Protein AF-A0A519UVC7-F1 (afdb_monomer)

Foldseek 3Di:
DPPCVVVVVVVVVVVVVPPPPFDWAWQDKWWDDDPPKTKIWTWTWTPPDDAIWIKIKIKILDDFPFFPWKWKFDDPDIGTKDWDWDDDDDDDPDPSMDITMITTDCPVVVVPDDAQWIWIWTQGPPRDIDITIGGVVSVVVVNVD

Solvent-accessible surface area (backbone atoms only — not comparable to full-atom values): 8575 Å² total; per-residue (Å²): 135,76,84,55,55,67,58,53,53,50,55,58,56,59,62,72,70,70,72,77,65,72,49,72,43,81,62,47,75,43,73,51,76,59,99,89,47,44,40,34,40,35,36,28,44,30,43,78,66,97,57,79,44,37,33,41,38,41,35,24,58,57,90,63,90,39,79,77,45,43,34,41,35,40,87,98,45,77,41,81,44,55,69,44,82,46,94,68,91,80,87,66,95,55,81,66,55,43,69,43,36,30,38,43,59,54,63,74,51,62,77,68,62,84,62,46,66,32,36,37,34,40,33,31,54,94,80,43,72,49,78,45,70,39,52,56,48,54,55,54,55,61,74,75,111

Sequence (145 aa):
MKKYIPYLLFCLSVFSIAFIRNERINIDYHYQRSASDYNAYTVFLTNQGKTPSYEFELVSNKPLDKINSITIKQQDKTYKIAYELVKLPFLSDDKTLKSITAKVNLDKFFATAKTCDGIVIFNVADGNKIELPILPCKIREASKN

Structure (mmCIF, N/CA/C/O backbone):
data_AF-A0A519UVC7-F1
#
_entry.id   AF-A0A519UVC7-F1
#
loop_
_atom_site.group_PDB
_atom_site.id
_atom_site.type_symbol
_atom_site.label_atom_id
_atom_site.label_alt_id
_atom_site.label_comp_id
_atom_site.label_asym_id
_atom_site.label_entity_id
_atom_site.label_seq_id
_atom_site.pdbx_PDB_ins_code
_atom_site.Cartn_x
_atom_site.Cartn_y
_atom_site.Cartn_z
_atom_site.occupancy
_atom_site.B_iso_or_equiv
_atom_site.auth_seq_id
_atom_site.auth_comp_id
_atom_site.auth_asym_id
_atom_site.auth_atom_id
_atom_site.pdbx_PDB_model_num
ATOM 1 N N . MET A 1 1 ? 24.099 53.758 13.606 1.00 51.50 1 MET A N 1
ATOM 2 C CA . MET A 1 1 ? 23.820 52.312 13.782 1.00 51.50 1 MET A CA 1
ATOM 3 C C . MET A 1 1 ? 22.327 51.950 13.938 1.00 51.50 1 MET A C 1
ATOM 5 O O . MET A 1 1 ? 22.034 50.801 14.213 1.00 51.50 1 MET A O 1
ATOM 9 N N . LYS A 1 2 ? 21.355 52.860 13.718 1.00 53.72 2 LYS A N 1
ATOM 10 C CA . LYS A 1 2 ? 19.908 52.558 13.873 1.00 53.72 2 LYS A CA 1
ATOM 11 C C . LYS A 1 2 ? 19.173 52.167 12.574 1.00 53.72 2 LYS A C 1
ATOM 13 O O . LYS A 1 2 ? 18.022 51.766 12.630 1.00 53.72 2 LYS A O 1
ATOM 18 N N . LYS A 1 3 ? 19.824 52.276 11.405 1.00 57.12 3 LYS A N 1
ATOM 19 C CA . LYS A 1 3 ? 19.187 52.090 10.082 1.00 57.12 3 LYS A CA 1
ATOM 20 C C . LYS A 1 3 ? 19.041 50.626 9.634 1.00 57.12 3 LYS A C 1
ATOM 22 O O . LYS A 1 3 ? 18.268 50.363 8.725 1.00 57.12 3 LYS A O 1
ATOM 27 N N . TYR A 1 4 ? 19.741 49.687 10.275 1.00 59.38 4 TYR A N 1
ATOM 28 C CA . TYR A 1 4 ? 19.756 48.268 9.878 1.00 59.38 4 TYR A CA 1
ATOM 29 C C . TYR A 1 4 ? 18.910 47.356 10.781 1.00 59.38 4 TYR A C 1
ATOM 31 O O . TYR A 1 4 ? 18.645 46.214 10.427 1.00 59.38 4 TYR A O 1
ATOM 39 N N . ILE A 1 5 ? 18.436 47.875 11.917 1.00 62.25 5 ILE A N 1
ATOM 40 C CA . ILE A 1 5 ? 17.564 47.164 12.862 1.00 62.25 5 ILE A CA 1
ATOM 41 C C . ILE A 1 5 ? 16.249 46.679 12.212 1.00 62.25 5 ILE A C 1
ATOM 43 O O . ILE A 1 5 ? 15.899 45.520 12.436 1.00 62.25 5 ILE A O 1
ATOM 47 N N . PRO A 1 6 ? 15.536 47.468 11.372 1.00 62.34 6 PRO A N 1
ATOM 48 C CA . PRO A 1 6 ? 14.300 46.972 10.758 1.00 62.34 6 PRO A CA 1
ATOM 49 C C . PRO A 1 6 ? 14.551 45.866 9.720 1.00 62.34 6 PRO A C 1
ATOM 51 O O . PRO A 1 6 ? 13.734 44.960 9.589 1.00 62.34 6 PRO A O 1
ATOM 54 N N . TYR A 1 7 ? 15.700 45.880 9.035 1.00 64.25 7 TYR A N 1
ATOM 55 C CA . TYR A 1 7 ? 16.075 44.837 8.073 1.00 64.25 7 TYR A CA 1
ATOM 56 C C . TYR A 1 7 ? 16.448 43.518 8.761 1.00 64.25 7 TYR A C 1
ATOM 58 O O . TYR A 1 7 ? 16.100 42.447 8.271 1.00 64.25 7 TYR A O 1
ATOM 66 N N . LEU A 1 8 ? 17.098 43.586 9.928 1.00 59.00 8 LEU A N 1
ATOM 67 C CA . LEU A 1 8 ? 17.449 42.400 10.712 1.00 59.00 8 LEU A CA 1
ATOM 68 C C . LEU A 1 8 ? 16.198 41.692 11.267 1.00 59.00 8 LEU A C 1
ATOM 70 O O . LEU A 1 8 ? 16.117 40.466 11.243 1.00 59.00 8 LEU A O 1
ATOM 74 N N . LEU A 1 9 ? 15.204 42.470 11.712 1.00 59.22 9 LEU A N 1
ATOM 75 C CA . LEU A 1 9 ? 13.914 41.955 12.186 1.00 59.22 9 LEU A CA 1
ATOM 76 C C . LEU A 1 9 ? 13.071 41.345 11.056 1.00 59.22 9 LEU A C 1
ATOM 78 O O . LEU A 1 9 ? 12.396 40.345 11.285 1.00 59.22 9 LEU A O 1
ATOM 82 N N . PHE A 1 10 ? 13.147 41.894 9.838 1.00 60.28 10 PHE A N 1
ATOM 83 C CA . PHE A 1 10 ? 12.497 41.310 8.661 1.00 60.28 10 PHE A CA 1
ATOM 84 C C . PHE A 1 10 ? 13.140 39.976 8.248 1.00 60.28 10 PHE A C 1
ATOM 86 O O . PHE A 1 10 ? 12.434 39.018 7.956 1.00 60.28 10 PHE A O 1
ATOM 93 N N . CYS A 1 11 ? 14.470 39.849 8.300 1.00 59.19 11 CYS A N 1
ATOM 94 C CA . CYS A 1 11 ? 15.122 38.560 8.036 1.00 59.19 11 CYS A CA 1
ATOM 95 C C . CYS A 1 11 ? 14.746 37.490 9.078 1.00 59.19 11 CYS A C 1
ATOM 97 O O . CYS A 1 11 ? 14.501 36.344 8.712 1.00 59.19 11 CYS A O 1
ATOM 99 N N . LEU A 1 12 ? 14.642 37.856 10.360 1.00 56.50 12 LEU A N 1
ATOM 100 C CA . LEU A 1 12 ? 14.232 36.935 11.428 1.00 56.50 12 LEU A CA 1
ATOM 101 C C . LEU A 1 12 ? 12.767 36.480 11.310 1.00 56.50 12 LEU A C 1
ATOM 103 O O . LEU A 1 12 ? 12.467 35.337 11.647 1.00 56.50 12 LEU A O 1
ATOM 107 N N . SER A 1 13 ? 11.857 37.320 10.806 1.00 56.38 13 SER A N 1
ATOM 108 C CA . SER A 1 13 ? 10.455 36.926 10.611 1.00 56.38 13 SER A CA 1
ATOM 109 C C . SER A 1 13 ? 10.242 36.027 9.389 1.00 56.38 13 SER A C 1
ATOM 111 O O . SER A 1 13 ? 9.382 35.149 9.431 1.00 56.38 13 SER A O 1
ATOM 113 N N . VAL A 1 14 ? 11.050 36.178 8.333 1.00 54.62 14 VAL A N 1
ATOM 114 C CA . VAL A 1 14 ? 10.975 35.331 7.127 1.00 54.62 14 VAL A CA 1
ATOM 115 C C . VAL A 1 14 ? 11.494 33.908 7.398 1.00 54.62 14 VAL A C 1
ATOM 117 O O . VAL A 1 14 ? 10.961 32.950 6.840 1.00 54.62 14 VAL A O 1
ATOM 120 N N . PHE A 1 15 ? 12.460 33.731 8.309 1.00 51.34 15 PHE A N 1
ATOM 121 C CA . PHE A 1 15 ? 12.970 32.401 8.684 1.00 51.34 15 PHE A CA 1
ATOM 122 C C . PHE A 1 15 ? 11.969 31.552 9.489 1.00 51.34 15 PHE A C 1
ATOM 124 O O . PHE A 1 15 ? 11.987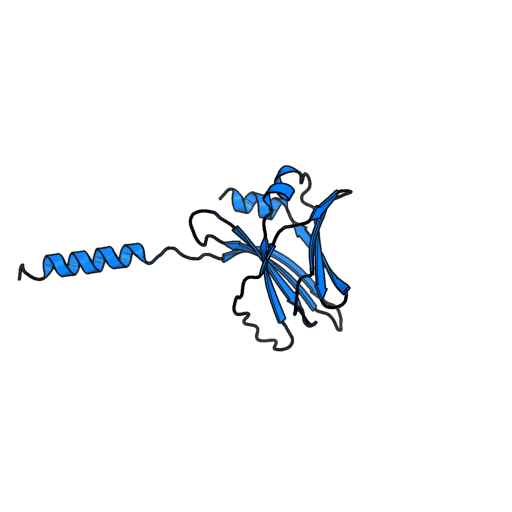 30.325 9.388 1.00 51.34 15 PHE A O 1
ATOM 131 N N . SER A 1 16 ? 11.058 32.176 10.239 1.00 50.75 16 SER A N 1
ATOM 132 C CA . SER A 1 16 ? 10.079 31.467 11.080 1.00 50.75 16 SER A CA 1
ATOM 133 C C . SER A 1 16 ? 8.934 30.816 10.292 1.00 50.75 16 SER A C 1
ATOM 135 O O . SER A 1 16 ? 8.249 29.944 10.816 1.00 50.75 16 SER A O 1
ATOM 137 N N . ILE A 1 17 ? 8.717 31.218 9.034 1.00 50.75 17 ILE A N 1
ATOM 138 C CA . ILE A 1 17 ? 7.607 30.733 8.190 1.00 50.75 17 ILE A CA 1
ATOM 139 C C . ILE A 1 17 ? 8.022 29.489 7.372 1.00 50.75 17 ILE A C 1
ATOM 141 O O . ILE A 1 17 ? 7.179 28.801 6.802 1.00 50.75 17 ILE A O 1
ATOM 145 N N . ALA A 1 18 ? 9.313 29.142 7.341 1.00 48.16 18 ALA A N 1
ATOM 146 C CA . ALA A 1 18 ? 9.854 28.131 6.429 1.00 48.16 18 ALA A CA 1
ATOM 147 C C . ALA A 1 18 ? 9.865 26.680 6.960 1.00 48.16 18 ALA A C 1
ATOM 149 O O . ALA A 1 18 ? 10.297 25.782 6.242 1.00 48.16 18 ALA A O 1
ATOM 150 N N . PHE A 1 19 ? 9.377 26.412 8.176 1.00 49.47 19 PHE A N 1
ATOM 151 C CA . PHE A 1 19 ? 9.387 25.063 8.763 1.00 49.47 19 PHE A CA 1
ATOM 152 C C . PHE A 1 19 ? 7.979 24.484 8.947 1.00 49.47 19 PHE A C 1
ATOM 154 O O . PHE A 1 19 ? 7.621 24.016 10.024 1.00 49.47 19 PHE A O 1
ATOM 161 N N . ILE A 1 20 ? 7.179 24.436 7.878 1.00 53.03 20 ILE A N 1
ATOM 162 C CA . ILE A 1 20 ? 6.180 23.362 7.784 1.00 53.03 20 ILE A CA 1
ATOM 163 C C . ILE A 1 20 ? 6.978 22.102 7.454 1.00 53.03 20 ILE A C 1
ATOM 165 O O . ILE A 1 20 ? 7.366 21.859 6.312 1.00 53.03 20 ILE A O 1
ATOM 169 N N . ARG A 1 21 ? 7.327 21.353 8.497 1.00 55.31 21 ARG A N 1
ATOM 170 C CA . ARG A 1 21 ? 8.054 20.093 8.387 1.00 55.31 21 ARG A CA 1
ATOM 171 C C . ARG A 1 21 ? 7.123 19.106 7.678 1.00 55.31 21 ARG A C 1
ATOM 173 O O . ARG A 1 21 ? 6.148 18.649 8.263 1.00 55.31 21 ARG A O 1
ATOM 180 N N . ASN A 1 22 ? 7.388 18.831 6.399 1.00 62.16 22 ASN A N 1
ATOM 181 C CA . ASN A 1 22 ? 6.708 17.777 5.642 1.00 62.16 22 ASN A CA 1
ATOM 182 C C . ASN A 1 22 ? 7.149 16.421 6.206 1.00 62.16 22 ASN A C 1
ATOM 184 O O . ASN A 1 22 ? 8.017 15.749 5.651 1.00 62.16 22 ASN A O 1
A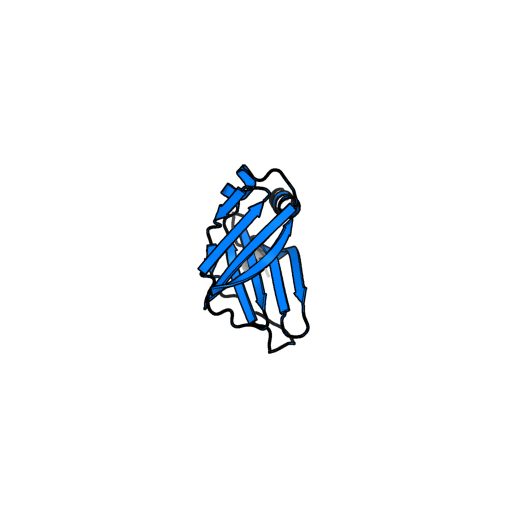TOM 188 N N . GLU 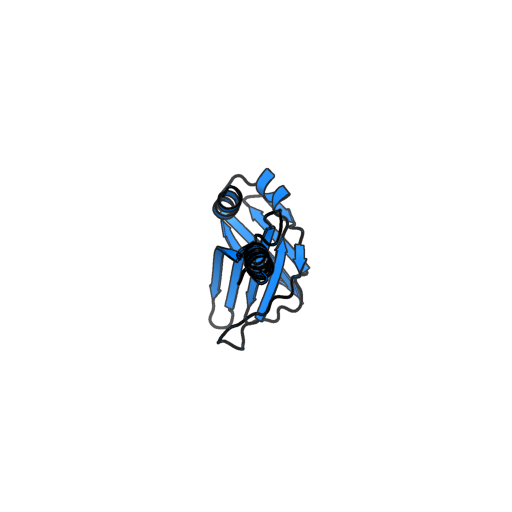A 1 23 ? 6.606 16.061 7.364 1.00 76.19 23 GLU A N 1
ATOM 189 C CA . GLU A 1 23 ? 6.902 14.800 8.025 1.00 76.19 23 GLU A CA 1
ATOM 190 C C . GLU A 1 23 ? 6.088 13.681 7.372 1.00 76.19 23 GLU A C 1
ATOM 192 O O . GLU A 1 23 ? 4.877 13.798 7.154 1.00 76.19 23 GLU A O 1
ATOM 197 N N . ARG A 1 24 ? 6.801 12.610 7.020 1.00 87.12 24 ARG A N 1
ATOM 198 C CA . ARG A 1 24 ? 6.273 11.356 6.488 1.00 87.12 24 ARG A CA 1
ATOM 199 C C . ARG A 1 24 ? 6.608 10.275 7.510 1.00 87.12 24 ARG A C 1
ATOM 201 O O . ARG A 1 24 ? 7.741 9.806 7.575 1.00 87.12 24 ARG A O 1
ATOM 208 N N . ILE A 1 25 ? 5.643 9.953 8.361 1.00 90.12 25 ILE 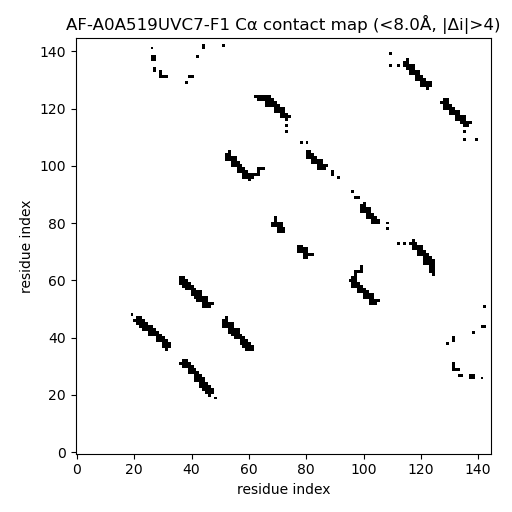A N 1
ATOM 209 C CA . ILE A 1 25 ? 5.817 9.059 9.510 1.00 90.12 25 ILE A CA 1
ATOM 210 C C . ILE A 1 25 ? 5.420 7.650 9.083 1.00 90.12 25 ILE A C 1
ATOM 212 O O . ILE A 1 25 ? 4.296 7.452 8.634 1.00 90.12 25 ILE A O 1
ATOM 216 N N . ASN A 1 26 ? 6.317 6.672 9.215 1.00 93.19 26 ASN A N 1
ATOM 217 C CA . ASN A 1 26 ? 5.990 5.265 8.970 1.00 93.19 26 ASN A CA 1
ATOM 218 C C . ASN A 1 26 ? 5.091 4.742 10.101 1.00 93.19 26 ASN A C 1
ATOM 220 O O . ASN A 1 26 ? 5.473 4.810 11.269 1.00 93.19 26 ASN A O 1
ATOM 224 N N . ILE A 1 27 ? 3.904 4.249 9.751 1.00 93.81 27 ILE A N 1
ATOM 225 C CA . ILE A 1 27 ? 2.919 3.734 10.708 1.00 93.81 27 ILE A CA 1
ATOM 226 C C . ILE A 1 27 ? 2.892 2.205 10.726 1.00 93.81 27 ILE A C 1
ATOM 228 O O . ILE A 1 27 ? 2.716 1.590 11.779 1.00 93.81 27 ILE A O 1
ATOM 232 N N . ASP A 1 28 ? 3.000 1.597 9.549 1.00 94.88 28 ASP A N 1
ATOM 233 C CA . ASP A 1 28 ? 2.860 0.161 9.369 1.00 94.88 28 ASP A CA 1
ATOM 234 C C . ASP A 1 28 ? 3.701 -0.301 8.181 1.00 94.88 28 ASP A C 1
ATOM 236 O O . ASP A 1 28 ? 3.780 0.384 7.159 1.00 94.88 28 ASP A O 1
ATOM 240 N N . TYR A 1 29 ? 4.324 -1.465 8.320 1.00 95.94 29 TYR A N 1
ATOM 241 C CA . TYR A 1 29 ? 5.220 -2.025 7.317 1.00 95.94 29 TYR A CA 1
ATOM 242 C C . TYR A 1 29 ? 5.124 -3.542 7.322 1.00 95.94 29 TYR A C 1
ATOM 244 O O . TYR A 1 29 ? 5.332 -4.187 8.353 1.00 95.94 29 TYR A O 1
ATOM 252 N N . HIS A 1 30 ? 4.893 -4.107 6.144 1.00 97.69 30 HIS A N 1
ATOM 253 C CA . HIS A 1 30 ? 4.897 -5.546 5.944 1.00 97.69 30 HIS A CA 1
ATOM 254 C C . HIS A 1 30 ? 5.567 -5.899 4.624 1.00 97.69 30 HIS A C 1
ATOM 256 O O . HIS A 1 30 ? 5.478 -5.170 3.636 1.00 97.69 30 HIS A O 1
ATOM 262 N N . TYR A 1 31 ? 6.228 -7.052 4.608 1.00 96.62 31 TYR A N 1
ATOM 263 C CA . TYR A 1 31 ? 6.881 -7.579 3.422 1.00 96.62 31 TYR A CA 1
ATOM 264 C C . TYR A 1 31 ? 6.689 -9.087 3.310 1.00 96.62 31 TYR A C 1
ATOM 266 O O . TYR A 1 31 ? 6.470 -9.789 4.297 1.00 96.62 31 TYR A O 1
ATOM 274 N N . GLN A 1 32 ? 6.809 -9.569 2.082 1.00 95.62 32 GLN A N 1
ATOM 275 C CA . GLN A 1 32 ? 6.853 -10.971 1.721 1.00 95.62 32 GLN A CA 1
ATOM 276 C C . GLN A 1 32 ? 8.020 -11.174 0.760 1.00 95.62 32 GLN A C 1
ATOM 278 O O 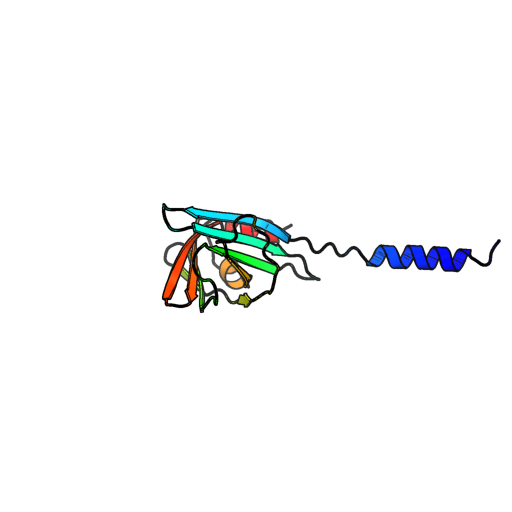. GLN A 1 32 ? 8.159 -10.462 -0.238 1.00 95.62 32 GLN A O 1
ATOM 283 N N . ARG A 1 33 ? 8.850 -12.174 1.054 1.00 94.69 33 ARG A N 1
ATOM 284 C CA . ARG A 1 33 ? 10.004 -12.536 0.234 1.00 94.69 33 ARG A CA 1
ATOM 285 C C . ARG A 1 33 ? 10.019 -14.037 -0.029 1.00 94.69 33 ARG A C 1
ATOM 287 O O . ARG A 1 33 ? 9.825 -14.827 0.889 1.00 94.69 33 ARG A O 1
ATOM 294 N N . SER A 1 34 ? 10.275 -14.411 -1.275 1.00 92.00 34 SER A N 1
ATOM 295 C CA . SER A 1 34 ? 10.577 -15.774 -1.712 1.00 92.00 34 SER A CA 1
ATOM 296 C C . SER A 1 34 ? 11.935 -15.799 -2.428 1.00 92.00 34 SER A C 1
ATOM 298 O O . SER A 1 34 ? 12.664 -14.805 -2.427 1.00 92.00 34 SER A O 1
ATOM 300 N N . ALA A 1 35 ? 12.298 -16.936 -3.030 1.00 89.94 35 ALA A N 1
ATOM 301 C CA . ALA A 1 35 ? 13.544 -17.059 -3.788 1.00 89.94 35 ALA A CA 1
ATOM 302 C C . ALA A 1 35 ? 13.608 -16.111 -5.003 1.00 89.94 35 ALA A C 1
ATOM 304 O O . ALA A 1 35 ? 14.688 -15.632 -5.334 1.00 89.94 35 ALA A O 1
ATOM 305 N N . SER A 1 36 ? 12.469 -15.829 -5.647 1.00 90.50 36 SER A N 1
ATOM 306 C CA . SER A 1 36 ? 12.392 -14.982 -6.847 1.00 90.50 36 SER A CA 1
ATOM 307 C C . SER A 1 36 ? 11.637 -13.675 -6.640 1.00 90.50 36 SER A C 1
ATOM 309 O O . SER A 1 36 ? 11.799 -12.759 -7.441 1.00 90.50 36 SER A O 1
ATOM 311 N N . ASP A 1 37 ? 10.812 -13.572 -5.596 1.00 92.12 37 ASP A N 1
ATOM 312 C CA . ASP A 1 37 ? 9.862 -12.474 -5.448 1.00 92.12 37 ASP A CA 1
ATOM 313 C C . ASP A 1 37 ? 10.117 -11.694 -4.162 1.00 92.12 37 ASP A C 1
ATOM 315 O O . ASP A 1 37 ? 10.315 -12.264 -3.088 1.00 92.12 37 ASP A O 1
ATOM 319 N N . TYR A 1 38 ? 10.045 -10.374 -4.268 1.00 95.56 38 TYR A N 1
ATOM 320 C CA . TYR A 1 38 ? 10.031 -9.462 -3.139 1.00 95.56 38 TYR A CA 1
ATOM 321 C C . TYR A 1 38 ? 8.875 -8.488 -3.310 1.00 95.56 38 TYR A C 1
ATOM 323 O O . TYR A 1 38 ? 8.771 -7.827 -4.341 1.00 95.56 38 TYR A O 1
ATOM 331 N N . ASN A 1 39 ? 8.028 -8.386 -2.291 1.00 96.38 39 ASN A N 1
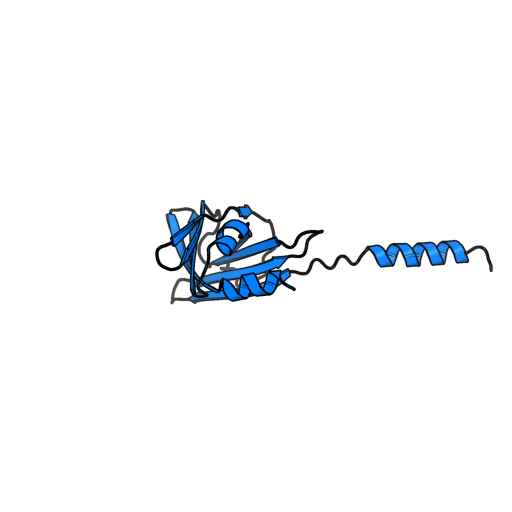ATOM 332 C CA . ASN A 1 39 ? 6.985 -7.376 -2.207 1.00 96.38 39 ASN A CA 1
ATOM 333 C C . ASN A 1 39 ? 6.969 -6.806 -0.795 1.00 96.38 39 ASN A C 1
ATOM 335 O O . ASN A 1 39 ? 7.011 -7.556 0.177 1.00 96.38 39 ASN A O 1
ATOM 339 N N . ALA A 1 40 ? 6.861 -5.495 -0.674 1.00 97.38 40 ALA A N 1
ATOM 340 C CA . ALA A 1 40 ? 6.674 -4.824 0.597 1.00 97.38 40 ALA A CA 1
ATOM 341 C C . ALA A 1 40 ? 5.710 -3.664 0.422 1.00 97.38 40 ALA A C 1
ATOM 343 O O . ALA A 1 40 ? 5.641 -3.080 -0.656 1.00 97.38 40 ALA A O 1
ATOM 344 N N . TYR A 1 41 ? 5.002 -3.300 1.481 1.00 97.19 41 TYR A N 1
ATOM 345 C CA . TYR A 1 41 ? 4.372 -1.994 1.538 1.00 97.19 41 TYR A CA 1
ATOM 346 C C . TYR A 1 41 ? 4.744 -1.272 2.826 1.00 97.19 41 TYR A C 1
ATOM 348 O O . TYR A 1 41 ? 5.016 -1.897 3.854 1.00 97.19 41 TYR A O 1
ATOM 356 N N . THR A 1 42 ? 4.666 0.051 2.762 1.00 97.00 42 THR A N 1
ATOM 357 C CA . THR A 1 42 ? 4.705 0.930 3.926 1.00 97.00 42 THR A CA 1
ATOM 358 C C . THR A 1 42 ? 3.487 1.849 3.925 1.00 97.00 42 THR A C 1
ATOM 360 O O . THR A 1 42 ? 3.176 2.451 2.894 1.00 97.00 42 THR A O 1
ATOM 363 N N . VAL A 1 43 ? 2.795 1.972 5.061 1.00 96.44 43 VAL A N 1
ATOM 364 C CA . VAL A 1 43 ? 1.814 3.041 5.293 1.00 96.44 43 VAL A CA 1
ATOM 365 C C . VAL A 1 43 ? 2.523 4.215 5.942 1.00 96.44 43 VAL A C 1
ATOM 367 O O . VAL A 1 43 ? 3.132 4.073 7.003 1.00 96.44 43 VAL A O 1
ATOM 370 N N . PHE A 1 44 ? 2.372 5.390 5.347 1.00 94.31 44 PHE A N 1
ATOM 371 C CA . PHE A 1 44 ? 2.840 6.637 5.922 1.00 94.31 44 PHE A CA 1
ATOM 372 C C . PHE A 1 44 ? 1.684 7.547 6.312 1.00 94.31 44 PHE A C 1
ATOM 374 O O . PHE A 1 44 ? 0.698 7.648 5.581 1.00 94.31 44 PHE A O 1
ATOM 381 N N . LEU A 1 45 ? 1.843 8.249 7.433 1.00 92.06 45 LEU A N 1
ATOM 382 C CA . LEU A 1 45 ? 1.083 9.451 7.750 1.00 92.06 45 LEU A CA 1
ATOM 383 C C . LEU A 1 45 ? 1.866 10.650 7.225 1.00 92.06 45 LEU A C 1
ATOM 385 O O . LEU A 1 45 ? 3.041 10.815 7.559 1.00 92.06 45 LEU A O 1
ATOM 389 N N . THR A 1 46 ? 1.228 11.474 6.404 1.00 89.31 46 THR A N 1
ATOM 390 C CA . THR A 1 46 ? 1.827 12.683 5.848 1.00 89.31 46 THR A CA 1
ATOM 391 C C . THR A 1 46 ? 1.075 13.920 6.302 1.00 89.31 46 THR A C 1
ATOM 393 O O . THR A 1 46 ? -0.144 14.017 6.163 1.00 89.31 46 THR A O 1
ATOM 396 N N . ASN A 1 47 ? 1.828 14.899 6.799 1.00 79.31 47 ASN A N 1
ATOM 397 C CA . ASN A 1 47 ? 1.304 16.191 7.244 1.00 79.31 47 ASN A CA 1
ATOM 398 C C . ASN A 1 47 ? 1.619 17.298 6.225 1.00 79.31 47 ASN A C 1
ATOM 400 O O . ASN A 1 47 ? 2.073 18.386 6.572 1.00 79.31 47 ASN A O 1
ATOM 404 N N . GLN A 1 48 ? 1.395 17.015 4.937 1.00 68.69 48 GLN A N 1
ATOM 405 C CA . GLN A 1 48 ? 1.553 17.998 3.861 1.00 68.69 48 GLN A CA 1
ATOM 406 C C . GLN A 1 48 ? 0.331 18.934 3.815 1.00 68.69 48 GLN A C 1
ATOM 408 O O . GLN A 1 48 ? -0.553 18.795 2.970 1.00 68.69 48 GLN A O 1
ATOM 413 N N . GLY A 1 49 ? 0.253 19.877 4.757 1.00 64.31 49 GLY A N 1
ATOM 414 C CA . GLY A 1 49 ? -0.810 20.886 4.834 1.00 64.31 49 GLY A CA 1
ATOM 415 C C . GLY A 1 49 ? -1.647 20.807 6.114 1.00 64.31 49 GLY A C 1
ATOM 416 O O . GLY A 1 49 ? -1.179 20.347 7.148 1.00 64.31 49 GLY A O 1
ATOM 417 N N . LYS A 1 50 ? -2.893 21.303 6.063 1.00 61.53 50 LYS A N 1
ATOM 418 C CA . LYS A 1 50 ? -3.786 21.393 7.239 1.00 61.53 50 LYS A CA 1
ATOM 419 C C . LYS A 1 50 ? -4.453 20.070 7.629 1.00 61.53 50 LYS A C 1
ATOM 421 O O . LYS A 1 50 ? -5.017 19.994 8.715 1.00 61.53 50 LYS A O 1
ATOM 426 N N . THR A 1 51 ? -4.442 19.067 6.751 1.00 69.69 51 THR A N 1
ATOM 427 C CA . THR A 1 51 ? -5.149 17.802 6.975 1.00 69.69 51 THR A CA 1
ATOM 428 C C . THR A 1 51 ? -4.180 16.637 6.804 1.00 69.69 51 THR A C 1
ATOM 430 O O . THR A 1 51 ? -3.590 16.526 5.725 1.00 69.69 51 THR A O 1
ATOM 433 N N . PRO A 1 52 ? -4.013 15.780 7.829 1.00 77.38 52 PRO A N 1
ATOM 434 C CA . PRO A 1 52 ? -3.224 14.564 7.705 1.00 77.38 52 PRO A CA 1
ATOM 435 C C . PRO A 1 52 ? -3.765 13.700 6.567 1.00 77.38 52 PRO A C 1
ATOM 437 O O . PRO A 1 52 ? -4.978 13.586 6.371 1.00 77.38 52 PRO A O 1
ATOM 440 N N . SER A 1 53 ? -2.868 13.083 5.808 1.00 89.06 53 SER A N 1
ATOM 441 C CA . SER A 1 53 ? -3.236 12.117 4.779 1.00 89.06 53 SER A CA 1
ATOM 442 C C . SER A 1 53 ? -2.402 10.854 4.876 1.00 89.06 53 SER A C 1
ATOM 444 O O . SER A 1 53 ? -1.352 10.837 5.511 1.00 89.06 53 SER A O 1
ATOM 446 N N . TYR A 1 54 ? -2.886 9.785 4.254 1.00 93.62 54 TYR A N 1
ATOM 447 C CA . TYR A 1 54 ? -2.204 8.502 4.260 1.00 93.62 54 TYR A CA 1
ATOM 448 C C . TYR A 1 54 ? -1.615 8.209 2.893 1.00 93.62 54 TYR A C 1
ATOM 450 O O . TYR A 1 54 ? -2.255 8.456 1.871 1.00 93.62 54 TYR A O 1
ATOM 458 N N . GLU A 1 55 ? -0.427 7.624 2.873 1.00 95.44 55 GLU A N 1
ATOM 459 C CA . GLU A 1 55 ? 0.204 7.121 1.659 1.00 95.44 55 GLU A CA 1
ATOM 460 C C . GLU A 1 55 ? 0.550 5.650 1.821 1.00 95.44 55 GLU A C 1
ATOM 462 O O . GLU A 1 55 ? 1.114 5.252 2.836 1.00 95.44 55 GLU A O 1
ATOM 467 N N . PHE A 1 56 ? 0.243 4.846 0.809 1.00 97.12 56 PHE A N 1
ATOM 468 C CA . PHE A 1 56 ? 0.773 3.498 0.664 1.00 97.12 56 PHE A CA 1
ATOM 469 C C . PHE A 1 56 ? 1.911 3.544 -0.345 1.00 97.12 56 PHE A C 1
ATOM 471 O O . PHE A 1 56 ? 1.698 3.900 -1.502 1.00 97.12 56 PHE A O 1
ATOM 478 N N . GLU A 1 57 ? 3.107 3.176 0.087 1.00 96.81 57 GLU A N 1
ATOM 479 C CA . GLU A 1 57 ? 4.244 2.929 -0.793 1.00 96.81 57 GLU A CA 1
ATOM 480 C C . GLU A 1 57 ? 4.376 1.427 -0.993 1.00 96.81 57 GLU A C 1
ATOM 482 O O . GLU A 1 57 ? 4.641 0.707 -0.035 1.00 96.81 57 GLU A O 1
ATOM 487 N N . LEU A 1 58 ? 4.158 0.958 -2.217 1.00 97.25 58 LEU A N 1
ATOM 488 C CA . LEU A 1 58 ? 4.317 -0.439 -2.597 1.00 97.25 58 LEU A CA 1
ATOM 489 C C . LEU A 1 58 ? 5.660 -0.602 -3.303 1.00 97.25 58 LEU A C 1
ATOM 491 O O . LEU A 1 58 ? 5.900 0.053 -4.314 1.00 97.25 58 LEU A O 1
ATOM 495 N N . VAL A 1 59 ? 6.493 -1.507 -2.803 1.00 96.62 59 VAL A N 1
ATOM 496 C CA . VAL A 1 59 ? 7.811 -1.834 -3.349 1.00 96.62 59 VAL A CA 1
ATOM 497 C C . VAL A 1 59 ? 7.810 -3.274 -3.844 1.00 96.62 59 VAL A C 1
ATOM 499 O O . VAL A 1 59 ? 7.353 -4.175 -3.141 1.00 96.62 59 VAL A O 1
ATOM 502 N N . SER A 1 60 ? 8.339 -3.512 -5.041 1.00 95.25 60 SER A N 1
ATOM 503 C CA . SER A 1 60 ? 8.457 -4.855 -5.610 1.00 95.25 60 SER A CA 1
ATOM 504 C C . SER A 1 60 ? 9.676 -4.979 -6.515 1.00 95.25 60 SER A C 1
ATOM 506 O O . SER A 1 60 ? 10.121 -3.992 -7.098 1.00 95.25 60 SER A O 1
ATOM 508 N N . ASN A 1 61 ? 10.201 -6.196 -6.660 1.00 93.56 61 ASN A N 1
ATOM 509 C CA . ASN A 1 61 ? 11.153 -6.527 -7.724 1.00 93.56 61 ASN A CA 1
ATOM 510 C C . ASN A 1 61 ? 10.464 -6.890 -9.059 1.00 93.56 61 ASN A C 1
ATOM 512 O O . ASN A 1 61 ? 11.143 -7.144 -10.054 1.00 93.56 61 ASN A O 1
ATOM 516 N N . LYS A 1 62 ? 9.123 -6.914 -9.092 1.00 89.88 62 LYS A N 1
ATOM 517 C CA . LYS A 1 62 ? 8.307 -7.041 -10.309 1.00 89.88 62 LYS A CA 1
ATOM 518 C C . LYS A 1 62 ? 7.922 -5.659 -10.865 1.00 89.88 62 LYS A C 1
ATOM 520 O O . LYS A 1 62 ? 7.974 -4.671 -10.131 1.00 89.88 62 LYS A O 1
ATOM 525 N N . PRO A 1 63 ? 7.516 -5.566 -12.147 1.00 86.62 63 PRO A N 1
ATOM 526 C CA . PRO A 1 63 ? 7.022 -4.318 -12.726 1.00 86.62 63 PRO A CA 1
ATOM 527 C C . PRO A 1 63 ? 5.845 -3.725 -11.933 1.00 86.62 63 PRO A C 1
ATOM 529 O O . PRO A 1 63 ? 4.883 -4.421 -11.608 1.00 86.62 63 PRO A O 1
ATOM 532 N N . LEU A 1 64 ? 5.930 -2.426 -11.627 1.00 88.50 64 LEU A N 1
ATOM 533 C CA . LEU A 1 64 ? 4.933 -1.653 -10.872 1.00 88.50 64 LEU A CA 1
ATOM 534 C C . LEU A 1 64 ? 4.503 -0.404 -11.656 1.00 88.50 64 LEU A C 1
ATOM 536 O O . LEU A 1 64 ? 4.510 0.709 -11.137 1.00 88.50 64 LEU A O 1
ATOM 540 N N . ASP A 1 65 ? 4.131 -0.575 -12.923 1.00 83.69 65 ASP A N 1
ATOM 541 C CA . ASP A 1 65 ? 3.808 0.562 -13.801 1.00 83.69 65 ASP A CA 1
ATOM 542 C C . ASP A 1 65 ? 2.493 1.254 -13.416 1.00 83.69 65 ASP A C 1
ATOM 544 O O . ASP A 1 65 ? 2.296 2.448 -13.657 1.00 83.69 65 ASP A O 1
ATOM 548 N N . LYS A 1 66 ? 1.567 0.500 -12.813 1.00 90.38 66 LYS A N 1
ATOM 549 C CA . LYS A 1 66 ? 0.238 0.982 -12.441 1.00 90.38 66 LYS A CA 1
ATOM 550 C C . LYS A 1 66 ? -0.357 0.160 -11.302 1.00 90.38 66 LYS A C 1
ATOM 552 O O . LYS A 1 66 ? -0.281 -1.066 -11.302 1.00 90.38 66 LYS A O 1
ATOM 557 N N . ILE A 1 67 ? -1.058 0.834 -10.393 1.00 94.00 67 ILE A N 1
ATOM 558 C CA . ILE A 1 67 ? -2.051 0.207 -9.515 1.00 94.00 67 ILE A CA 1
ATOM 559 C C . ILE A 1 67 ? -3.412 0.311 -10.209 1.00 94.00 67 ILE A C 1
ATOM 561 O O . ILE A 1 67 ? -3.822 1.405 -10.597 1.00 94.00 67 ILE A O 1
ATOM 565 N N . ASN A 1 68 ? -4.106 -0.814 -10.383 1.00 95.06 68 ASN A N 1
ATOM 566 C CA . ASN A 1 68 ? -5.470 -0.878 -10.917 1.00 95.06 68 ASN A CA 1
ATOM 567 C C . ASN A 1 68 ? -6.523 -0.702 -9.814 1.00 95.06 68 ASN A C 1
ATOM 569 O O . ASN A 1 68 ? -7.573 -0.101 -10.040 1.00 95.06 68 ASN A O 1
ATOM 573 N N . SER A 1 69 ? -6.258 -1.231 -8.618 1.00 96.62 69 SER A N 1
ATOM 574 C CA . SER A 1 69 ? -7.102 -1.005 -7.444 1.00 96.62 69 SER A CA 1
ATOM 575 C C . SER A 1 69 ? -6.365 -1.333 -6.153 1.00 96.62 69 SER A C 1
ATOM 577 O O . SER A 1 69 ? -5.585 -2.286 -6.124 1.00 96.62 69 SER A O 1
ATOM 579 N N . ILE A 1 70 ? -6.731 -0.641 -5.078 1.00 97.75 70 ILE A N 1
ATOM 580 C CA . ILE A 1 70 ? -6.355 -0.989 -3.708 1.00 97.75 70 ILE A CA 1
ATOM 581 C C . ILE A 1 70 ? -7.624 -1.429 -2.979 1.00 97.75 70 ILE A C 1
ATOM 583 O O . ILE A 1 70 ? -8.638 -0.721 -2.987 1.00 97.75 70 ILE A O 1
ATOM 587 N N . THR A 1 71 ? -7.587 -2.606 -2.364 1.00 97.31 71 THR A N 1
ATOM 588 C CA . THR A 1 71 ? -8.674 -3.086 -1.504 1.00 97.31 71 THR A CA 1
ATOM 589 C C . THR A 1 71 ? -8.124 -3.533 -0.163 1.00 97.31 71 THR A C 1
ATOM 591 O O . THR A 1 71 ? -7.013 -4.046 -0.097 1.00 97.31 71 THR A O 1
ATOM 594 N N . ILE A 1 72 ? -8.895 -3.347 0.902 1.00 96.38 72 ILE A N 1
ATOM 595 C CA . ILE A 1 72 ? -8.588 -3.911 2.216 1.00 96.38 72 ILE A CA 1
ATOM 596 C C . ILE A 1 72 ? -9.678 -4.919 2.550 1.00 96.38 72 ILE A C 1
ATOM 598 O O . ILE A 1 72 ? -10.866 -4.598 2.489 1.00 96.38 72 ILE A O 1
ATOM 602 N N . LYS A 1 73 ? -9.279 -6.141 2.886 1.00 95.12 73 LYS A N 1
ATOM 603 C CA . LYS A 1 73 ? -10.164 -7.178 3.407 1.00 95.12 73 LYS A CA 1
ATOM 604 C C . LYS A 1 73 ? -10.008 -7.281 4.912 1.00 95.12 73 LYS A C 1
ATOM 606 O O . LYS A 1 73 ? -8.894 -7.302 5.425 1.00 95.12 73 LYS A O 1
ATOM 611 N N . GLN A 1 74 ? -11.129 -7.372 5.606 1.00 93.00 74 GLN A N 1
ATOM 612 C CA . GLN A 1 74 ? -11.173 -7.608 7.040 1.00 93.00 74 GLN A CA 1
ATOM 613 C C . GLN A 1 74 ? -12.385 -8.483 7.344 1.00 93.00 74 GLN A C 1
ATOM 615 O O . GLN A 1 74 ? -13.520 -8.057 7.116 1.00 93.00 74 GLN A O 1
ATOM 620 N N . GLN A 1 75 ? -12.134 -9.688 7.865 1.00 88.12 75 GLN A N 1
ATOM 621 C CA . GLN A 1 75 ? -13.165 -10.718 8.037 1.00 88.12 75 GLN A CA 1
ATOM 622 C C . GLN A 1 75 ? -13.918 -10.926 6.704 1.00 88.12 75 GLN A C 1
ATOM 624 O O . GLN A 1 75 ? -13.283 -11.047 5.657 1.00 88.12 75 GLN A O 1
ATOM 629 N N . ASP A 1 76 ? -15.250 -10.873 6.717 1.00 88.81 76 ASP A N 1
ATOM 630 C CA . ASP A 1 76 ? -16.092 -11.061 5.528 1.00 88.81 76 ASP A CA 1
ATOM 631 C C . ASP A 1 76 ? -16.311 -9.773 4.715 1.00 88.81 76 ASP A C 1
ATOM 633 O O . ASP A 1 76 ? -17.063 -9.753 3.738 1.00 88.81 76 ASP A O 1
ATOM 637 N N . LYS A 1 77 ? -15.680 -8.660 5.109 1.00 91.75 77 LYS A N 1
ATOM 638 C CA . LYS A 1 77 ? -15.861 -7.356 4.462 1.00 91.75 77 LYS A CA 1
ATOM 639 C C . LYS A 1 77 ? -14.678 -7.007 3.575 1.00 91.75 77 LYS A C 1
ATOM 641 O O . LYS A 1 77 ? -13.519 -7.178 3.943 1.00 91.75 77 LYS A O 1
ATOM 646 N N . THR A 1 78 ? -14.989 -6.450 2.409 1.00 94.44 78 THR A N 1
ATOM 647 C CA . THR A 1 78 ? -14.004 -5.915 1.466 1.00 94.44 78 THR A CA 1
ATOM 648 C C . THR A 1 78 ? -14.281 -4.438 1.232 1.00 94.44 78 THR A C 1
ATOM 650 O O . THR A 1 78 ? -15.400 -4.052 0.900 1.00 94.44 78 THR A O 1
ATOM 653 N N . TYR A 1 79 ? -13.248 -3.616 1.373 1.00 94.44 79 TYR A N 1
ATOM 654 C CA . TYR A 1 79 ? -13.316 -2.170 1.227 1.00 94.44 79 TYR A CA 1
ATOM 655 C C . TYR A 1 79 ? -12.474 -1.746 0.035 1.00 94.44 79 TYR A C 1
ATOM 657 O O . TYR A 1 79 ? -11.270 -1.992 0.001 1.00 94.44 79 TYR A O 1
ATOM 665 N N . LYS A 1 80 ? -13.098 -1.094 -0.947 1.00 95.88 80 LYS A N 1
ATOM 666 C CA . LYS A 1 80 ? -12.369 -0.456 -2.044 1.00 95.88 80 LYS A CA 1
ATOM 667 C C . LYS A 1 80 ? -11.844 0.894 -1.573 1.00 95.88 80 LYS A C 1
ATOM 669 O O . LYS A 1 80 ? -12.625 1.736 -1.133 1.00 95.88 80 LYS A O 1
ATOM 674 N N . ILE A 1 81 ? -10.536 1.082 -1.681 1.00 96.25 81 ILE A N 1
ATOM 675 C CA . ILE A 1 81 ? -9.850 2.285 -1.221 1.00 96.25 81 ILE A CA 1
ATOM 676 C C . ILE A 1 81 ? -9.673 3.224 -2.410 1.00 96.25 81 ILE A C 1
ATOM 678 O O . ILE A 1 81 ? -9.152 2.830 -3.455 1.00 96.25 81 ILE A O 1
ATOM 682 N N . ALA A 1 82 ? -10.157 4.456 -2.266 1.00 95.56 82 ALA A N 1
ATOM 683 C CA . ALA A 1 82 ? -9.902 5.504 -3.245 1.00 95.56 82 ALA A CA 1
ATOM 684 C C . ALA A 1 82 ? -8.459 5.987 -3.087 1.00 95.56 82 ALA A C 1
ATOM 686 O O . ALA A 1 82 ? -7.985 6.143 -1.958 1.00 95.56 82 ALA A O 1
ATOM 687 N N . TYR A 1 83 ? -7.774 6.213 -4.206 1.00 95.56 83 TYR A N 1
ATOM 688 C CA . TYR A 1 83 ? -6.381 6.629 -4.191 1.00 95.56 83 TYR A CA 1
ATOM 689 C C . TYR A 1 83 ? -6.026 7.546 -5.359 1.00 95.56 83 TYR A C 1
ATOM 691 O O . TYR A 1 83 ? -6.688 7.542 -6.397 1.00 95.56 83 TYR A O 1
ATOM 699 N N . GLU A 1 84 ? -4.942 8.286 -5.175 1.00 95.38 84 GLU A N 1
ATOM 700 C CA . GLU A 1 84 ? -4.276 9.108 -6.178 1.00 95.38 84 GLU A CA 1
ATOM 701 C C . GLU A 1 84 ? -2.791 8.733 -6.201 1.00 95.38 84 GLU A C 1
ATOM 703 O O . GLU A 1 84 ? -2.184 8.531 -5.151 1.00 95.38 84 GLU A O 1
ATOM 708 N N . LEU A 1 85 ? -2.194 8.605 -7.387 1.00 94.50 85 LEU A N 1
ATOM 709 C CA . LEU A 1 85 ? -0.768 8.296 -7.494 1.00 94.50 85 LEU A CA 1
ATOM 710 C C . LEU A 1 85 ? 0.073 9.533 -7.180 1.00 94.50 85 LEU A C 1
ATOM 712 O O . LEU A 1 85 ? -0.137 10.597 -7.758 1.00 94.50 85 LEU A O 1
ATOM 716 N N . VAL A 1 86 ? 1.074 9.362 -6.320 1.00 91.88 86 VAL A N 1
ATOM 717 C CA . VAL A 1 86 ? 2.024 10.413 -5.956 1.00 91.88 86 VAL A CA 1
ATOM 718 C C . VAL A 1 86 ? 3.383 10.063 -6.539 1.00 91.88 86 VAL A C 1
ATOM 720 O O . VAL A 1 86 ? 3.911 8.971 -6.329 1.00 91.88 86 VAL A O 1
ATOM 723 N N . LYS A 1 87 ? 3.972 11.005 -7.276 1.00 90.56 87 LYS A N 1
ATOM 724 C CA . LYS A 1 87 ? 5.334 10.859 -7.790 1.00 90.56 87 LYS A CA 1
ATOM 725 C C . LYS A 1 87 ? 6.320 11.239 -6.693 1.00 90.56 87 LYS A C 1
ATOM 727 O O . LYS A 1 87 ? 6.580 12.421 -6.485 1.00 90.56 87 LYS A O 1
ATOM 732 N N . LEU A 1 88 ? 6.864 10.236 -6.013 1.00 87.44 88 LEU A N 1
ATOM 733 C CA . LEU A 1 88 ? 7.961 10.405 -5.066 1.00 87.44 88 LEU A CA 1
ATOM 734 C C . LEU A 1 88 ? 9.224 9.720 -5.596 1.00 87.44 88 LEU A C 1
ATOM 736 O O . LEU A 1 88 ? 9.124 8.658 -6.216 1.00 87.44 88 LEU A O 1
ATOM 740 N N . PRO A 1 89 ? 10.412 10.305 -5.369 1.00 87.19 89 PRO A N 1
ATOM 741 C CA . PRO A 1 89 ? 11.653 9.605 -5.642 1.00 87.19 89 PRO A CA 1
ATOM 742 C C . PRO A 1 89 ? 11.750 8.388 -4.719 1.00 87.19 89 PRO A C 1
ATOM 744 O O . PRO A 1 89 ? 11.563 8.498 -3.509 1.00 87.19 89 PRO A O 1
ATOM 747 N N . PHE A 1 90 ? 12.070 7.235 -5.296 1.00 89.00 90 PHE A N 1
ATOM 748 C CA . PHE A 1 90 ? 12.386 6.031 -4.545 1.00 89.00 90 PHE A CA 1
ATOM 749 C C . PHE A 1 90 ? 13.889 5.794 -4.605 1.00 89.00 90 PHE A C 1
ATOM 751 O O . PHE A 1 90 ? 14.460 5.660 -5.688 1.00 89.00 90 PHE A O 1
ATOM 758 N N . LEU A 1 91 ? 14.522 5.779 -3.435 1.00 88.19 91 LEU A N 1
ATOM 759 C CA . LEU A 1 91 ? 15.949 5.539 -3.284 1.00 88.19 91 LEU A CA 1
ATOM 760 C C . LEU A 1 91 ? 16.133 4.163 -2.652 1.00 88.19 91 LEU A C 1
ATOM 762 O O . LEU A 1 91 ? 15.675 3.919 -1.538 1.00 88.19 91 LEU A O 1
ATOM 766 N N . SER A 1 92 ? 16.794 3.271 -3.378 1.00 89.81 92 SER A N 1
ATOM 767 C CA . SER A 1 92 ? 17.181 1.954 -2.891 1.00 89.81 92 SER A CA 1
ATOM 768 C C . SER A 1 92 ? 18.541 1.590 -3.464 1.00 89.81 92 SER A C 1
ATOM 770 O O . SER A 1 92 ? 18.818 1.871 -4.633 1.00 89.81 92 SER A O 1
ATOM 772 N N . ASP A 1 93 ? 19.369 0.945 -2.648 1.00 91.56 93 ASP A N 1
ATOM 773 C CA . ASP A 1 93 ? 20.640 0.378 -3.099 1.00 91.56 93 ASP A CA 1
ATOM 774 C C . ASP A 1 93 ? 20.412 -0.811 -4.052 1.00 91.56 93 ASP A C 1
ATOM 776 O O . ASP A 1 93 ? 21.249 -1.106 -4.910 1.00 91.56 93 ASP A O 1
ATOM 780 N N . ASP A 1 94 ? 19.248 -1.465 -3.954 1.00 92.62 94 ASP A N 1
ATOM 781 C CA . ASP A 1 94 ? 18.836 -2.532 -4.856 1.00 92.62 94 ASP A CA 1
ATOM 782 C C . ASP A 1 94 ? 18.114 -1.962 -6.086 1.00 92.62 94 ASP A C 1
ATOM 784 O O . ASP A 1 94 ? 16.942 -1.583 -6.057 1.00 92.62 94 ASP A O 1
ATOM 788 N N . LYS A 1 95 ? 18.824 -1.952 -7.218 1.00 91.38 95 LYS A N 1
ATOM 789 C CA . LYS A 1 95 ? 18.322 -1.434 -8.502 1.00 91.38 95 LYS A CA 1
ATOM 790 C C . LYS A 1 95 ? 17.183 -2.265 -9.103 1.00 91.38 95 LYS A C 1
ATOM 792 O O . LYS A 1 95 ? 16.511 -1.786 -10.028 1.00 91.38 95 LYS A O 1
ATOM 797 N N . THR A 1 96 ? 16.987 -3.496 -8.625 1.00 93.06 96 THR A N 1
ATOM 798 C CA . THR A 1 96 ? 15.887 -4.364 -9.066 1.00 93.06 96 THR A CA 1
ATOM 799 C C . THR A 1 96 ? 14.556 -3.937 -8.460 1.00 93.06 96 THR A C 1
ATOM 801 O O . THR A 1 96 ? 13.511 -4.180 -9.062 1.00 93.06 96 THR A O 1
ATOM 804 N N . LEU A 1 97 ? 14.583 -3.233 -7.324 1.00 94.44 97 LEU A N 1
ATOM 805 C CA . LEU A 1 97 ? 13.381 -2.757 -6.663 1.00 94.44 97 LEU A CA 1
ATOM 806 C C . LEU A 1 97 ? 12.797 -1.539 -7.376 1.00 94.44 97 LEU A C 1
ATOM 808 O O . LEU A 1 97 ? 13.488 -0.592 -7.763 1.00 94.44 97 LEU A O 1
ATOM 812 N N . LYS A 1 98 ? 11.480 -1.570 -7.522 1.00 93.75 98 LYS A N 1
ATOM 813 C CA . LYS A 1 98 ? 10.636 -0.479 -7.997 1.00 93.75 98 LYS A CA 1
ATOM 814 C C . LYS A 1 98 ? 9.655 -0.119 -6.900 1.00 93.75 98 LYS A C 1
ATOM 816 O O . LYS A 1 98 ? 9.324 -0.959 -6.068 1.00 93.75 98 LYS A O 1
ATOM 821 N N . SER A 1 99 ? 9.189 1.122 -6.918 1.00 95.44 99 SER A N 1
ATOM 822 C CA . SER A 1 99 ? 8.205 1.614 -5.965 1.00 95.44 99 SER A CA 1
ATOM 823 C C . SER A 1 99 ? 7.124 2.415 -6.669 1.00 95.44 99 SER A C 1
ATOM 825 O O . SER A 1 99 ? 7.403 3.135 -7.630 1.00 95.44 99 SER A O 1
ATOM 827 N N . ILE A 1 100 ? 5.900 2.297 -6.167 1.00 95.50 100 ILE A N 1
ATOM 828 C CA . ILE A 1 100 ? 4.777 3.151 -6.524 1.00 95.50 100 ILE A CA 1
ATOM 829 C C . ILE A 1 100 ? 4.095 3.629 -5.244 1.00 95.50 100 ILE A C 1
ATOM 831 O O . ILE A 1 100 ? 3.754 2.833 -4.368 1.00 95.50 100 ILE A O 1
ATOM 835 N N . THR A 1 101 ? 3.879 4.939 -5.144 1.00 95.75 101 THR A N 1
ATOM 836 C CA . THR A 1 101 ? 3.224 5.551 -3.986 1.00 95.75 101 THR A CA 1
ATOM 837 C C . THR A 1 101 ? 1.832 6.028 -4.360 1.00 95.75 101 THR A C 1
ATOM 839 O O . THR A 1 101 ? 1.629 6.692 -5.378 1.00 95.75 101 THR A O 1
ATOM 842 N N . ALA A 1 102 ? 0.862 5.699 -3.516 1.00 96.06 102 ALA A N 1
ATOM 843 C CA . ALA A 1 102 ? -0.524 6.096 -3.660 1.00 96.06 102 ALA A CA 1
ATOM 844 C C . ALA A 1 102 ? -0.996 6.806 -2.389 1.00 96.06 102 ALA A C 1
ATOM 846 O O . ALA A 1 102 ? -0.972 6.226 -1.305 1.00 96.06 102 ALA A O 1
ATOM 847 N N . LYS A 1 103 ? -1.469 8.044 -2.519 1.00 95.25 103 LYS A N 1
ATOM 848 C CA . LYS A 1 103 ? -2.219 8.734 -1.469 1.00 95.25 103 LYS A CA 1
ATOM 849 C C . LYS A 1 103 ? -3.597 8.096 -1.370 1.00 95.25 103 LYS A C 1
ATOM 851 O O . LYS A 1 103 ? -4.283 7.992 -2.383 1.00 95.25 103 LYS A O 1
ATOM 856 N N . VAL A 1 104 ? -4.006 7.661 -0.184 1.00 95.25 104 VAL A N 1
ATOM 857 C CA . VAL A 1 104 ? -5.227 6.872 0.034 1.00 95.25 104 VAL A CA 1
ATOM 858 C C . VAL A 1 104 ? -6.217 7.588 0.953 1.00 95.25 104 VAL A C 1
ATOM 860 O O . VAL A 1 104 ? -5.828 8.243 1.919 1.00 95.25 104 VAL A O 1
ATOM 863 N N . ASN A 1 105 ? -7.516 7.432 0.677 1.00 92.44 105 ASN A N 1
ATOM 864 C CA . ASN A 1 105 ? -8.582 7.813 1.608 1.00 92.44 105 ASN A CA 1
ATOM 865 C C . ASN A 1 105 ? -9.054 6.574 2.387 1.00 92.44 105 ASN A C 1
ATOM 867 O O . ASN A 1 105 ? -9.624 5.646 1.805 1.00 92.44 105 ASN A O 1
ATOM 871 N N . LEU A 1 106 ? -8.841 6.587 3.705 1.00 91.50 106 LEU A N 1
ATOM 872 C CA . LEU A 1 106 ? -9.191 5.490 4.612 1.00 91.50 106 LEU A CA 1
ATOM 873 C C . LEU A 1 106 ? -10.423 5.787 5.486 1.00 91.50 106 LEU A C 1
ATOM 875 O O . LEU A 1 106 ? -10.786 4.953 6.314 1.00 91.50 106 LEU A O 1
ATOM 879 N N . ASP A 1 107 ? -11.116 6.911 5.288 1.00 87.00 107 ASP A N 1
ATOM 880 C CA . ASP A 1 107 ? -12.209 7.365 6.165 1.00 87.00 107 ASP A CA 1
ATOM 881 C C . ASP A 1 107 ? -13.342 6.336 6.226 1.00 87.00 107 ASP A C 1
ATOM 883 O O . ASP A 1 107 ? -13.769 5.900 7.298 1.00 87.00 107 ASP A O 1
ATOM 887 N N . LYS A 1 108 ? -13.787 5.878 5.047 1.00 84.94 108 LYS A N 1
ATOM 888 C CA . LYS A 1 108 ? -14.835 4.853 4.931 1.00 84.94 108 LYS A CA 1
ATOM 889 C C . LYS A 1 108 ? -14.414 3.543 5.582 1.00 84.94 108 LYS A C 1
ATOM 891 O O . LYS A 1 108 ? -15.232 2.887 6.217 1.00 84.94 108 LYS A O 1
ATOM 896 N N . PHE A 1 109 ? -13.147 3.171 5.421 1.00 88.56 109 PHE A N 1
ATOM 897 C CA . PHE A 1 109 ? -12.609 1.956 6.008 1.00 88.56 109 PHE A CA 1
ATOM 898 C C . PHE A 1 109 ? -12.623 2.046 7.538 1.00 88.56 109 PHE A C 1
ATOM 900 O O . PHE A 1 109 ? -13.200 1.179 8.201 1.00 88.56 109 PHE A O 1
ATOM 907 N N . PHE A 1 110 ? -12.092 3.131 8.108 1.00 88.00 110 PHE A N 1
ATOM 908 C CA . PHE A 1 110 ? -12.029 3.308 9.556 1.00 88.00 110 PHE A CA 1
ATOM 909 C C . PHE A 1 110 ? -13.382 3.511 10.222 1.00 88.00 110 PHE A C 1
ATOM 911 O O . PHE A 1 110 ? -13.519 3.078 11.365 1.00 88.00 110 PHE A O 1
ATOM 918 N N . ALA A 1 111 ? -14.377 4.073 9.535 1.00 85.06 111 ALA A N 1
ATOM 919 C CA . ALA A 1 111 ? -15.738 4.171 10.063 1.00 85.06 111 ALA A CA 1
ATOM 920 C C . ALA A 1 111 ? -16.364 2.791 10.349 1.00 85.06 111 ALA A C 1
ATOM 922 O O . ALA A 1 111 ? -17.240 2.662 11.202 1.00 85.06 111 ALA A O 1
ATOM 923 N N . THR A 1 112 ? -15.915 1.749 9.644 1.00 81.75 112 THR A N 1
ATOM 924 C CA . THR A 1 112 ? -16.536 0.416 9.684 1.00 81.75 112 THR A CA 1
ATOM 925 C C . THR A 1 112 ? -15.647 -0.698 10.224 1.00 81.75 112 THR A C 1
ATOM 927 O O . THR A 1 112 ? -16.175 -1.723 10.661 1.00 81.75 112 THR A O 1
ATOM 930 N N . ALA A 1 113 ? -14.324 -0.527 10.183 1.00 80.38 113 ALA A N 1
ATOM 931 C CA . ALA A 1 113 ? -13.368 -1.545 10.597 1.00 80.38 113 ALA A CA 1
ATOM 932 C C . ALA A 1 113 ? -13.418 -1.764 12.116 1.00 80.38 113 ALA A C 1
ATOM 934 O O . ALA A 1 113 ? -13.327 -0.811 12.897 1.00 80.38 113 ALA A O 1
ATOM 935 N N . LYS A 1 114 ? -13.563 -3.021 12.542 1.00 80.81 114 LYS A N 1
ATOM 936 C CA . LYS A 1 114 ? -13.746 -3.384 13.961 1.00 80.81 114 LYS A CA 1
ATOM 937 C C . LYS A 1 114 ? -12.579 -4.170 14.544 1.00 80.81 114 LYS A C 1
ATOM 939 O O . LYS A 1 114 ? -12.379 -4.114 15.751 1.00 80.81 114 LYS A O 1
ATOM 944 N N . THR A 1 115 ? -11.817 -4.876 13.714 1.00 87.88 115 THR A N 1
ATOM 945 C CA . THR A 1 115 ? -10.666 -5.671 14.159 1.00 87.88 115 THR A CA 1
ATOM 946 C C . THR A 1 115 ? -9.349 -4.999 13.782 1.00 87.88 115 THR A C 1
ATOM 948 O O . THR A 1 115 ? -9.331 -4.056 12.985 1.00 87.88 115 THR A O 1
ATOM 951 N N . CYS A 1 116 ? -8.245 -5.461 14.375 1.00 90.44 116 CYS A N 1
ATOM 952 C CA . CYS A 1 116 ? -6.910 -5.000 13.993 1.00 90.44 116 CYS A CA 1
ATOM 953 C C . CYS A 1 116 ? -6.258 -5.866 12.906 1.00 90.44 116 CYS A C 1
ATOM 955 O O . CYS A 1 116 ? -5.280 -5.439 12.315 1.00 90.44 116 CYS A O 1
ATOM 957 N N . ASP A 1 117 ? -6.818 -7.025 12.573 1.00 93.38 117 ASP A N 1
ATOM 958 C CA . ASP A 1 117 ? -6.282 -7.844 11.487 1.00 93.38 117 ASP A CA 1
ATOM 959 C C . ASP A 1 117 ? -7.001 -7.536 10.174 1.00 93.38 117 ASP A C 1
ATOM 961 O O . ASP A 1 117 ? -8.231 -7.374 10.131 1.00 93.38 117 ASP A O 1
ATOM 965 N N . GLY A 1 118 ? -6.229 -7.459 9.097 1.00 95.00 118 GLY A N 1
ATOM 966 C CA . GLY A 1 118 ? -6.728 -7.333 7.739 1.00 95.00 118 GLY A CA 1
ATOM 967 C C . GLY A 1 118 ? -5.666 -7.713 6.717 1.00 95.00 118 GLY A C 1
ATOM 968 O O . GLY A 1 118 ? -4.503 -7.922 7.053 1.00 95.00 118 GLY A O 1
ATOM 969 N N . ILE A 1 119 ? -6.074 -7.770 5.454 1.00 97.12 119 ILE A N 1
ATOM 970 C CA . ILE A 1 119 ? -5.187 -7.961 4.306 1.00 97.12 119 ILE A CA 1
ATOM 971 C C . ILE A 1 119 ? -5.385 -6.781 3.362 1.00 97.12 119 ILE A C 1
ATOM 973 O O . ILE A 1 119 ? -6.506 -6.528 2.909 1.00 97.12 119 ILE A O 1
ATOM 977 N N . VAL A 1 120 ? -4.313 -6.063 3.047 1.00 97.44 120 VAL A N 1
ATOM 978 C CA . VAL A 1 120 ? -4.302 -5.120 1.932 1.00 97.44 120 VAL A CA 1
ATOM 979 C C . VAL A 1 120 ? -3.965 -5.877 0.654 1.00 97.44 120 VAL A C 1
ATOM 981 O O . VAL A 1 120 ? -3.079 -6.727 0.613 1.00 97.44 120 VAL A O 1
ATOM 984 N N . ILE A 1 121 ? -4.714 -5.579 -0.397 1.00 97.56 121 ILE A N 1
ATOM 985 C CA . ILE A 1 121 ? -4.596 -6.208 -1.701 1.00 97.56 121 ILE A CA 1
ATOM 986 C C . ILE A 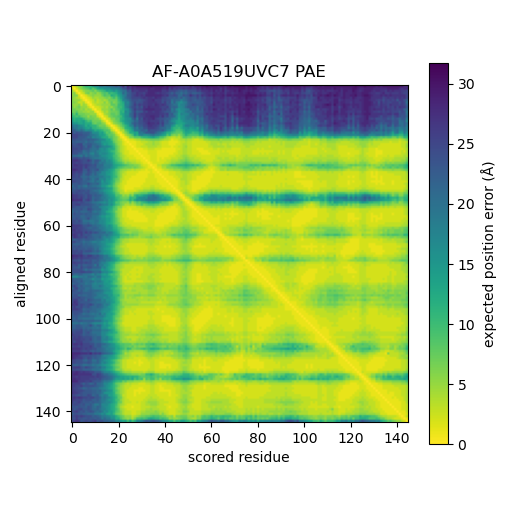1 121 ? -4.379 -5.109 -2.730 1.00 97.56 121 ILE A C 1
ATOM 988 O O . ILE A 1 121 ? -5.271 -4.287 -2.980 1.00 97.56 121 ILE A O 1
ATOM 992 N N . PHE A 1 122 ? -3.214 -5.148 -3.362 1.00 97.06 122 PHE A N 1
ATOM 993 C CA . PHE A 1 122 ? -2.869 -4.323 -4.507 1.00 97.06 122 PHE A CA 1
ATOM 994 C C . PHE A 1 122 ? -3.060 -5.154 -5.772 1.00 97.06 122 PHE A C 1
ATOM 996 O O . PHE A 1 122 ? -2.335 -6.122 -6.002 1.00 97.06 122 PHE A O 1
ATOM 1003 N N . ASN A 1 123 ? -4.034 -4.779 -6.599 1.00 95.50 123 ASN A N 1
ATOM 1004 C CA . ASN A 1 123 ? -4.105 -5.283 -7.967 1.00 95.50 123 ASN A CA 1
ATOM 1005 C C . ASN A 1 123 ? -3.300 -4.316 -8.834 1.00 95.50 123 ASN A C 1
ATOM 1007 O O . ASN A 1 123 ? -3.688 -3.150 -8.967 1.00 95.50 123 ASN A O 1
ATOM 1011 N N . VAL A 1 124 ? -2.182 -4.778 -9.382 1.00 92.19 124 VAL A N 1
ATOM 1012 C CA . VAL A 1 124 ? -1.270 -3.975 -10.209 1.00 92.19 124 VAL A CA 1
ATOM 1013 C C . VAL A 1 124 ? -1.416 -4.358 -11.687 1.00 92.19 124 VAL A C 1
ATOM 1015 O O . VAL A 1 124 ? -2.343 -5.092 -12.049 1.00 92.19 124 VAL A O 1
ATOM 1018 N N . ALA A 1 125 ? -0.595 -3.779 -12.562 1.00 85.44 125 ALA A N 1
ATOM 1019 C CA . ALA A 1 125 ? -0.611 -4.072 -13.994 1.00 85.44 125 ALA A CA 1
ATOM 1020 C C . ALA A 1 125 ? -0.502 -5.585 -14.288 1.00 85.44 125 ALA A C 1
ATOM 1022 O O . ALA A 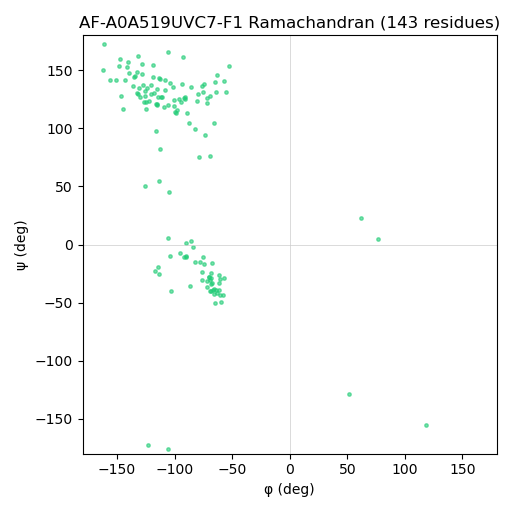1 125 ? -0.002 -6.369 -13.476 1.00 85.44 125 ALA A O 1
ATOM 1023 N N . ASP A 1 126 ? -1.034 -5.986 -15.444 1.00 80.94 126 ASP A N 1
ATOM 1024 C CA . ASP A 1 126 ? -0.990 -7.362 -15.966 1.00 80.94 126 ASP A CA 1
ATOM 1025 C C . ASP A 1 126 ? -1.681 -8.425 -15.097 1.00 80.94 126 ASP A C 1
ATOM 1027 O O . ASP A 1 126 ? -1.393 -9.615 -15.184 1.00 80.94 126 ASP A O 1
ATOM 1031 N N . GLY A 1 127 ? -2.624 -8.003 -14.249 1.00 76.44 127 GLY A N 1
ATOM 1032 C CA . GLY A 1 127 ? -3.413 -8.908 -13.408 1.00 76.44 127 GLY A CA 1
ATOM 1033 C C . GLY A 1 127 ? -2.661 -9.440 -12.186 1.00 76.44 127 GLY A C 1
ATOM 1034 O O . GLY A 1 127 ? -3.215 -10.248 -11.440 1.00 76.44 127 GLY A O 1
ATOM 1035 N N . ASN A 1 128 ? -1.434 -8.969 -11.944 1.00 86.94 128 ASN A N 1
ATOM 1036 C CA . ASN A 1 128 ? -0.676 -9.325 -10.755 1.00 86.94 128 ASN A CA 1
ATOM 1037 C C . ASN A 1 128 ? -1.369 -8.800 -9.493 1.00 86.94 128 ASN A C 1
ATOM 1039 O O . ASN A 1 128 ? -1.870 -7.671 -9.436 1.00 86.94 128 ASN A O 1
ATOM 1043 N N . LYS A 1 129 ? -1.356 -9.634 -8.456 1.00 93.50 129 LYS A N 1
ATOM 1044 C CA . LYS A 1 129 ? -1.981 -9.359 -7.169 1.00 93.50 129 LYS A CA 1
ATOM 1045 C C . LYS A 1 129 ? -0.949 -9.516 -6.066 1.00 93.50 129 LYS A C 1
ATOM 1047 O O . LYS A 1 129 ? -0.291 -10.550 -5.980 1.00 93.50 129 LYS A O 1
ATOM 1052 N N . ILE A 1 130 ? -0.824 -8.493 -5.231 1.00 95.19 130 ILE A N 1
ATOM 1053 C CA . ILE A 1 130 ? 0.049 -8.498 -4.058 1.00 95.19 130 ILE A CA 1
ATOM 1054 C C . ILE A 1 130 ? -0.847 -8.387 -2.831 1.00 95.19 130 ILE A C 1
ATOM 1056 O O . ILE A 1 130 ? -1.598 -7.421 -2.695 1.00 95.19 130 ILE A O 1
ATOM 1060 N N . GLU A 1 131 ? -0.781 -9.392 -1.964 1.00 96.56 131 GLU A N 1
ATOM 1061 C CA . GLU A 1 131 ? -1.559 -9.474 -0.730 1.00 96.56 131 GLU A CA 1
ATOM 1062 C C . GLU A 1 131 ? -0.607 -9.445 0.455 1.00 96.56 131 GLU A C 1
ATOM 1064 O O . GLU A 1 131 ? 0.278 -10.290 0.560 1.00 96.56 131 GLU A O 1
ATOM 1069 N N . LEU A 1 132 ? -0.775 -8.464 1.335 1.00 97.25 132 LEU A N 1
ATOM 1070 C CA . LEU A 1 132 ? 0.061 -8.304 2.516 1.00 97.25 132 LEU A CA 1
ATOM 1071 C C . LEU A 1 132 ? -0.830 -8.028 3.734 1.00 97.25 132 LEU A C 1
ATOM 1073 O O . LEU A 1 132 ? -1.882 -7.396 3.593 1.00 97.25 132 LEU A O 1
ATOM 1077 N N . PRO A 1 133 ? -0.459 -8.519 4.925 1.00 96.81 133 PRO A N 1
ATOM 1078 C CA . PRO A 1 133 ? -1.195 -8.216 6.147 1.00 96.81 133 PRO A CA 1
ATOM 1079 C C . PRO A 1 133 ? -1.144 -6.720 6.441 1.00 96.81 133 PRO A C 1
ATOM 1081 O O . PRO A 1 133 ? -0.143 -6.085 6.144 1.00 96.81 133 PRO A O 1
ATOM 1084 N N . ILE A 1 134 ? -2.215 -6.177 7.014 1.00 95.44 134 ILE A N 1
ATOM 1085 C CA . ILE A 1 134 ? -2.308 -4.780 7.450 1.00 95.44 134 ILE A CA 1
ATOM 1086 C C . ILE A 1 134 ? -2.870 -4.708 8.861 1.00 95.44 134 ILE A C 1
ATOM 1088 O O . ILE A 1 134 ? -3.713 -5.532 9.228 1.00 95.44 134 ILE A O 1
ATOM 1092 N N . LEU A 1 135 ? -2.431 -3.699 9.621 1.00 93.38 135 LEU A N 1
ATOM 1093 C CA . LEU A 1 135 ? -2.872 -3.444 10.994 1.00 93.38 135 LEU A CA 1
ATOM 1094 C C . LEU A 1 135 ? -3.693 -2.143 11.105 1.00 93.38 135 LEU A C 1
ATOM 1096 O O . LEU A 1 135 ? -3.169 -1.104 11.519 1.00 93.38 135 LEU A O 1
ATOM 1100 N N . PRO A 1 136 ? -5.008 -2.148 10.790 1.00 91.06 136 PRO A N 1
ATOM 1101 C CA . PRO A 1 136 ? -5.850 -0.952 10.803 1.00 91.06 136 PRO A CA 1
ATOM 1102 C C . PRO A 1 136 ? -5.892 -0.214 12.136 1.00 91.06 136 PRO A C 1
ATOM 1104 O O . PRO A 1 136 ? -6.093 0.999 12.140 1.00 91.06 136 PRO A O 1
ATOM 1107 N N . CYS A 1 137 ? -5.721 -0.916 13.264 1.00 89.50 137 CYS A N 1
ATOM 1108 C CA . CYS A 1 137 ? -5.725 -0.259 14.568 1.00 89.50 137 CYS A CA 1
ATOM 1109 C C . CYS A 1 137 ? -4.526 0.681 14.733 1.00 89.50 137 CYS A C 1
ATOM 1111 O O . CYS A 1 137 ? -4.735 1.825 15.128 1.00 89.50 137 CYS A O 1
ATOM 1113 N N . LYS A 1 138 ? -3.321 0.269 14.308 1.00 90.38 138 LYS A N 1
ATOM 1114 C CA . LYS A 1 138 ? -2.125 1.128 14.326 1.00 90.38 138 LYS A CA 1
ATOM 1115 C C . LYS A 1 138 ? -2.315 2.375 13.466 1.00 90.38 138 LYS A C 1
ATOM 1117 O O . LYS A 1 138 ? -2.013 3.485 13.892 1.00 90.38 138 LYS A O 1
ATOM 1122 N N . ILE A 1 139 ? -2.885 2.202 12.272 1.00 90.00 139 ILE A N 1
ATOM 1123 C CA . ILE A 1 139 ? -3.129 3.313 11.340 1.00 90.00 139 ILE A CA 1
ATOM 1124 C C . ILE A 1 139 ? -4.162 4.301 11.905 1.00 90.00 139 ILE A C 1
ATOM 1126 O O . ILE A 1 139 ? -4.006 5.517 11.773 1.00 90.00 139 ILE A O 1
ATOM 1130 N N . ARG A 1 140 ? -5.193 3.791 12.588 1.00 86.62 140 ARG A N 1
ATOM 1131 C CA . ARG A 1 140 ? -6.208 4.609 13.265 1.00 86.62 140 ARG A CA 1
ATOM 1132 C C . ARG A 1 140 ? -5.653 5.342 14.488 1.00 86.62 140 ARG A C 1
ATOM 1134 O O . ARG A 1 140 ? -6.038 6.482 14.736 1.00 86.62 140 ARG A O 1
ATOM 1141 N N . GLU A 1 141 ? -4.796 4.702 15.276 1.00 86.94 141 GLU A N 1
ATOM 1142 C CA . GLU A 1 141 ? -4.142 5.338 16.426 1.00 86.94 141 GLU A CA 1
ATOM 1143 C C . GLU A 1 141 ? -3.248 6.492 15.978 1.00 86.94 141 GLU A C 1
ATOM 1145 O O . GLU A 1 141 ? -3.334 7.577 16.548 1.00 86.94 141 GLU A O 1
ATOM 1150 N N . ALA A 1 142 ? -2.496 6.308 14.892 1.00 84.69 142 ALA A N 1
ATOM 1151 C CA . ALA A 1 142 ? -1.636 7.348 14.340 1.00 84.69 142 ALA A CA 1
ATOM 1152 C C . ALA A 1 142 ? -2.394 8.613 13.889 1.00 84.69 142 ALA A C 1
ATOM 1154 O O . ALA A 1 142 ? -1.833 9.694 13.985 1.00 84.69 142 ALA A O 1
ATOM 1155 N N . SER A 1 143 ?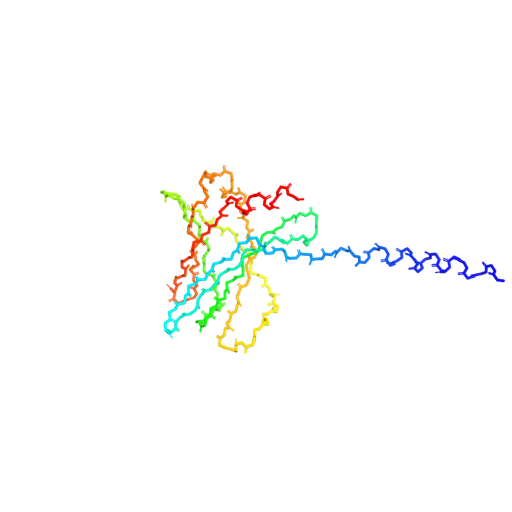 -3.660 8.521 13.451 1.00 74.31 143 SER A N 1
ATOM 1156 C CA . SER A 1 143 ? -4.466 9.718 13.107 1.00 74.31 143 SER A CA 1
ATOM 1157 C C . SER A 1 143 ? -4.991 10.529 14.285 1.00 74.31 143 SER A C 1
ATOM 1159 O O . SER A 1 143 ? -5.573 11.590 14.073 1.00 74.31 143 SER A O 1
ATOM 1161 N N . LYS A 1 144 ? -4.894 10.006 15.509 1.00 73.44 144 LYS A N 1
ATOM 1162 C CA . LYS A 1 144 ? -5.392 10.703 16.703 1.00 73.44 144 LYS A CA 1
ATOM 1163 C C . LYS A 1 144 ? -4.339 11.608 17.347 1.00 73.44 144 LYS A C 1
ATOM 1165 O O . LYS A 1 144 ? -4.698 12.353 18.256 1.00 73.44 144 LYS A O 1
ATOM 1170 N N . ASN A 1 145 ? -3.089 11.505 16.900 1.00 56.38 145 ASN A N 1
ATOM 1171 C CA . ASN A 1 145 ? -1.948 12.297 17.353 1.00 56.38 145 ASN A CA 1
ATOM 1172 C C . ASN A 1 145 ? -1.703 13.466 16.398 1.00 56.38 145 ASN A C 1
ATOM 1174 O O . ASN A 1 145 ? -1.285 14.530 16.900 1.00 56.38 145 ASN A O 1
#

pLDDT: mean 85.26, std 14.29, range [48.16, 97.75]

Secondary structure (DSSP, 8-state):
--SSHHHHHHHHHHHTTS-----EEEEEEEEEE-SS-EEEEEEEEE-SSSS-EEEEEEEESS--S-EEEEEEEETTEEEEEEEEEE------S-TT-EEEEEEEE-HHHHHH--SS-EEEEEEEGGG-EEEEEE-HHHHHHHTT-

Nearest PDB structures (foldseek):
  6e8a-assembly1_A-3  TM=5.289E-01  e=9.707E+00  Salmonella enterica subsp. enterica serovar Typhimurium

Mean predicted aligned error: 8.52 Å

Radius of gyration: 19.94 Å; Cα contacts (8 Å, |Δi|>4): 265; chains: 1; bounding box: 40×70×33 Å